Protein AF-A0A7X5N438-F1 (afdb_monomer)

Structure (mmCIF, N/CA/C/O backbone):
data_AF-A0A7X5N438-F1
#
_entry.id   AF-A0A7X5N438-F1
#
loop_
_atom_site.group_PDB
_atom_site.id
_atom_site.type_symbol
_atom_site.label_atom_id
_atom_site.label_alt_id
_atom_site.label_comp_id
_atom_site.label_asym_id
_atom_site.label_entity_id
_atom_site.label_seq_id
_atom_site.pdbx_PDB_ins_code
_atom_site.Cartn_x
_atom_site.Cartn_y
_atom_site.Cartn_z
_atom_site.occupancy
_atom_site.B_iso_or_equiv
_atom_site.auth_seq_id
_atom_site.auth_comp_id
_atom_site.auth_asym_id
_atom_site.auth_atom_id
_atom_site.pdbx_PDB_model_num
ATOM 1 N N . PHE A 1 1 ? -11.075 1.062 0.114 1.00 91.62 1 PHE A N 1
ATOM 2 C CA . PHE A 1 1 ? -12.186 1.671 0.880 1.00 91.62 1 PHE A CA 1
ATOM 3 C C . PHE A 1 1 ? -12.171 1.122 2.299 1.00 91.62 1 PHE A C 1
ATOM 5 O O . PHE A 1 1 ? -11.597 0.059 2.499 1.00 91.62 1 PHE A O 1
ATOM 12 N N . ARG A 1 2 ? -12.780 1.814 3.268 1.00 91.06 2 ARG A N 1
ATOM 13 C CA . ARG A 1 2 ? -12.923 1.354 4.661 1.00 91.06 2 ARG A CA 1
ATOM 14 C C . ARG A 1 2 ? -14.350 1.541 5.152 1.00 91.06 2 ARG A C 1
ATOM 16 O O . ARG A 1 2 ? -14.965 2.555 4.840 1.00 91.06 2 ARG A O 1
ATOM 23 N N . SER A 1 3 ? -14.817 0.594 5.953 1.00 92.50 3 SER A N 1
ATOM 24 C CA . SER A 1 3 ? -16.061 0.677 6.711 1.00 92.50 3 SER A CA 1
ATOM 25 C C . SER A 1 3 ? -15.775 0.428 8.195 1.00 92.50 3 SER A C 1
ATOM 27 O O . SER A 1 3 ? -14.845 -0.303 8.537 1.00 92.50 3 SER A O 1
ATOM 29 N N . VAL A 1 4 ? -16.567 1.053 9.068 1.00 92.31 4 VAL A N 1
ATOM 30 C CA . VAL A 1 4 ? -16.558 0.845 10.531 1.00 92.31 4 VAL A CA 1
ATOM 31 C C . VAL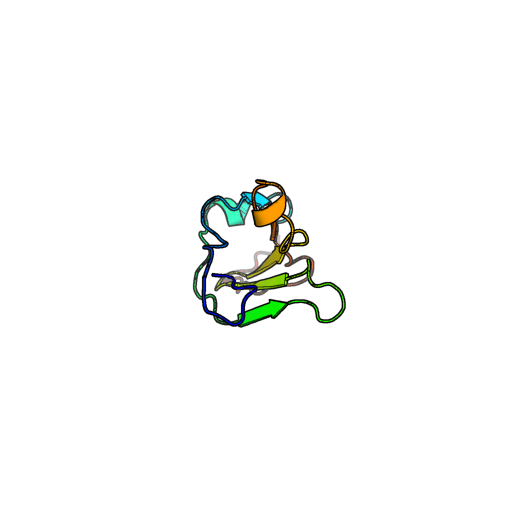 A 1 4 ? -17.922 0.404 11.068 1.00 92.31 4 VAL A C 1
ATOM 33 O O . VAL A 1 4 ? -18.102 0.276 12.274 1.00 92.31 4 VAL A O 1
ATOM 36 N N . ASP A 1 5 ? -18.887 0.179 10.178 1.00 95.31 5 ASP A N 1
ATOM 37 C CA . ASP A 1 5 ? -20.287 -0.116 10.493 1.00 95.31 5 ASP A CA 1
ATOM 38 C C . ASP A 1 5 ? -20.759 -1.435 9.859 1.00 95.31 5 ASP A C 1
ATOM 40 O O . ASP A 1 5 ? -21.949 -1.630 9.605 1.00 95.31 5 ASP A O 1
ATOM 44 N N . GLY A 1 6 ? -19.817 -2.345 9.593 1.00 96.38 6 GLY A N 1
ATOM 45 C CA . GLY A 1 6 ? -20.105 -3.641 8.977 1.00 96.38 6 GLY A CA 1
ATOM 46 C C . GLY A 1 6 ? -20.461 -3.551 7.491 1.00 96.38 6 GLY A C 1
ATOM 47 O O . GLY A 1 6 ? -21.176 -4.408 6.986 1.00 96.38 6 GLY A O 1
ATOM 48 N N . GLY A 1 7 ? -19.983 -2.520 6.791 1.00 97.56 7 GLY A N 1
ATOM 49 C CA . GLY A 1 7 ? -20.137 -2.360 5.345 1.00 97.56 7 GLY A CA 1
ATOM 50 C C . GLY A 1 7 ? -21.376 -1.584 4.904 1.00 97.56 7 GLY A C 1
ATOM 51 O O . GLY A 1 7 ? -21.671 -1.573 3.709 1.00 97.56 7 GLY A O 1
ATOM 52 N N . ARG A 1 8 ? -22.095 -0.927 5.824 1.00 97.94 8 ARG A N 1
ATOM 53 C CA . ARG A 1 8 ? -23.263 -0.091 5.489 1.00 97.94 8 ARG A CA 1
ATOM 54 C C . ARG A 1 8 ? -22.847 1.210 4.811 1.00 97.94 8 ARG A C 1
ATOM 56 O O . ARG A 1 8 ? -23.535 1.675 3.908 1.00 97.94 8 ARG A O 1
ATOM 63 N N . SER A 1 9 ? -21.714 1.773 5.221 1.00 94.75 9 SER A N 1
ATOM 64 C CA . SER A 1 9 ? -21.092 2.927 4.582 1.00 94.75 9 SER A CA 1
ATOM 65 C C . SER A 1 9 ? -19.597 2.701 4.371 1.00 94.75 9 SER A C 1
ATOM 67 O O . SER A 1 9 ? -18.948 1.932 5.089 1.00 94.75 9 SER A O 1
ATOM 69 N N . TRP A 1 10 ? -19.054 3.360 3.345 1.00 93.31 10 TRP A N 1
ATOM 70 C CA . TRP A 1 10 ? -17.664 3.209 2.929 1.00 93.31 10 TRP A CA 1
ATOM 71 C C . TRP A 1 10 ? -17.015 4.561 2.671 1.00 93.31 10 TRP A C 1
ATOM 73 O O . TRP A 1 10 ? -17.583 5.426 2.009 1.00 93.31 10 TRP A O 1
ATOM 83 N N . THR A 1 11 ? -15.779 4.709 3.136 1.00 89.25 11 THR A N 1
ATOM 84 C CA . THR A 1 11 ? -14.944 5.885 2.882 1.00 89.25 11 THR A CA 1
ATOM 85 C C . THR A 1 11 ? -13.769 5.503 1.974 1.00 89.25 11 THR A C 1
ATOM 87 O O . THR A 1 11 ? -13.122 4.470 2.209 1.00 89.25 11 THR A O 1
ATOM 90 N N . PRO A 1 12 ? -13.467 6.280 0.918 1.00 89.50 12 PRO A N 1
ATOM 91 C CA . PRO A 1 12 ? -12.256 6.072 0.132 1.00 89.50 12 PRO A CA 1
ATOM 92 C C . PRO A 1 12 ? -11.021 6.379 0.992 1.00 89.50 12 PRO A C 1
ATOM 94 O O . PRO A 1 12 ? -10.954 7.420 1.632 1.00 89.50 12 PRO A O 1
ATOM 97 N N . LEU A 1 13 ? -10.055 5.454 1.026 1.00 88.38 13 LEU A N 1
ATOM 98 C CA . LEU A 1 13 ? -8.843 5.586 1.852 1.00 88.38 13 LEU A CA 1
ATOM 99 C C . LEU A 1 13 ? -7.703 6.305 1.136 1.00 88.38 13 LEU A C 1
ATOM 101 O O . LEU A 1 13 ? -6.937 7.020 1.766 1.00 88.38 13 LEU A O 1
ATOM 105 N N . LEU A 1 14 ? -7.567 6.068 -0.169 1.00 88.81 14 LEU A N 1
ATOM 106 C CA . LEU A 1 14 ? -6.452 6.602 -0.953 1.00 88.81 14 LEU A CA 1
ATOM 107 C C . LEU A 1 14 ? -6.764 7.986 -1.535 1.00 88.81 14 LEU A C 1
ATOM 109 O O . LEU A 1 14 ? -5.857 8.700 -1.949 1.00 88.81 14 LEU A O 1
ATOM 113 N N . ALA A 1 15 ? -8.039 8.385 -1.544 1.00 87.19 15 ALA A N 1
ATOM 114 C CA . ALA A 1 15 ? -8.435 9.722 -1.962 1.00 87.19 15 ALA A CA 1
ATOM 115 C C . ALA A 1 15 ? -7.918 10.747 -0.941 1.00 87.19 15 ALA A C 1
ATOM 117 O O . ALA A 1 15 ? -8.368 10.764 0.202 1.00 87.19 15 ALA A O 1
ATOM 118 N N . GLY A 1 16 ? -6.957 11.577 -1.352 1.00 85.50 16 GLY A N 1
ATOM 119 C CA . GLY A 1 16 ? -6.319 12.565 -0.474 1.00 85.50 16 GLY A CA 1
ATOM 120 C C . GLY A 1 16 ? -5.303 11.981 0.513 1.00 85.50 16 GLY A C 1
ATOM 121 O O . GLY A 1 16 ? -4.896 12.682 1.439 1.00 85.50 16 GLY A O 1
ATOM 122 N N . ALA A 1 17 ? -4.896 10.719 0.339 1.00 93.00 17 ALA A N 1
ATOM 123 C 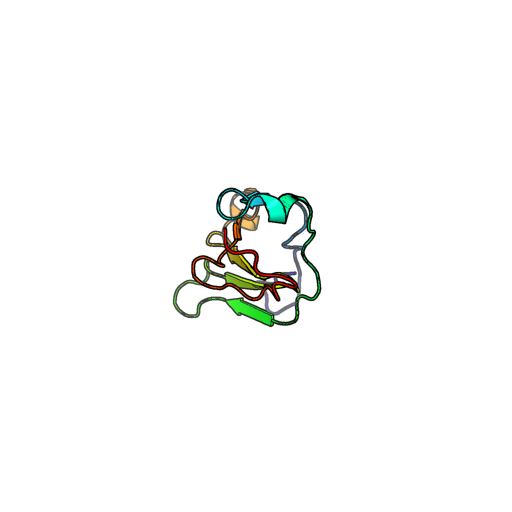CA . ALA A 1 17 ? -3.792 10.147 1.100 1.00 93.00 17 ALA A CA 1
ATOM 124 C C . ALA A 1 17 ? -2.454 10.781 0.693 1.00 93.00 17 ALA A C 1
ATOM 126 O O . ALA A 1 17 ? -2.284 11.242 -0.437 1.00 93.00 17 ALA A O 1
ATOM 127 N N . GLN A 1 18 ? -1.504 10.783 1.621 1.00 95.56 18 GLN A N 1
ATOM 128 C CA . GLN A 1 18 ? -0.137 11.237 1.404 1.00 95.56 18 GLN A CA 1
ATOM 129 C C . GLN A 1 18 ? 0.811 10.042 1.477 1.00 95.56 18 GLN A C 1
ATOM 131 O O . GLN A 1 18 ? 0.649 9.161 2.322 1.00 95.56 18 GLN A O 1
ATOM 136 N N . PHE A 1 19 ? 1.779 10.021 0.566 1.00 97.00 19 PHE A N 1
ATOM 137 C CA . PHE A 1 19 ? 2.776 8.968 0.438 1.00 97.00 19 PHE A CA 1
ATOM 138 C C . PHE A 1 19 ? 4.156 9.556 0.736 1.00 97.00 19 PHE A C 1
ATOM 140 O O . PHE A 1 19 ? 4.590 10.513 0.094 1.00 97.00 19 PHE A O 1
ATOM 147 N N . ASP A 1 20 ? 4.826 9.003 1.742 1.00 97.75 20 ASP A N 1
ATOM 148 C CA . ASP A 1 20 ? 6.201 9.325 2.094 1.00 97.75 20 ASP A CA 1
ATOM 149 C C . ASP A 1 20 ? 7.158 8.473 1.255 1.00 97.75 20 ASP A C 1
ATOM 151 O O . ASP A 1 20 ? 7.258 7.254 1.414 1.00 97.75 20 ASP A O 1
ATOM 155 N N . HIS A 1 21 ? 7.870 9.149 0.357 1.00 97.94 21 HIS A N 1
ATOM 156 C CA . HIS A 1 21 ? 8.832 8.554 -0.566 1.00 97.94 21 HIS A CA 1
ATOM 157 C C . HIS A 1 21 ? 10.281 8.620 -0.056 1.00 97.94 21 HIS A C 1
ATOM 159 O O . HIS A 1 21 ? 11.197 8.230 -0.776 1.00 97.94 21 HIS A O 1
ATOM 165 N N . SER A 1 22 ? 10.532 9.116 1.160 1.00 97.75 22 SER A N 1
ATOM 166 C CA . SER A 1 22 ? 11.891 9.371 1.665 1.00 97.75 22 SER A CA 1
ATOM 167 C C . SER A 1 22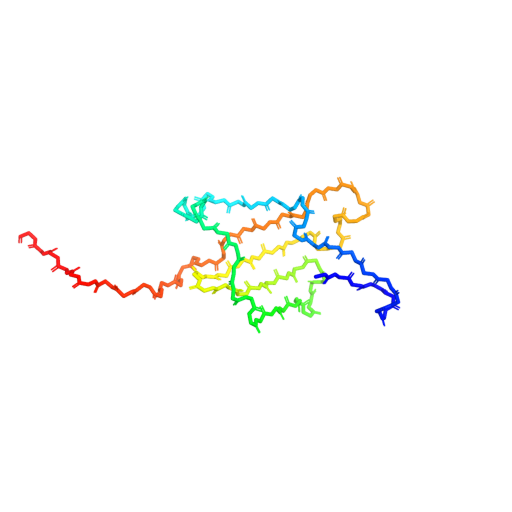 ? 12.774 8.119 1.738 1.00 97.75 22 SER A C 1
ATOM 169 O O . SER A 1 22 ? 13.968 8.198 1.453 1.00 97.75 22 SER A O 1
ATOM 171 N N . ALA A 1 23 ? 12.194 6.957 2.058 1.00 96.19 23 ALA A N 1
ATOM 172 C CA . ALA A 1 23 ? 12.914 5.683 2.128 1.00 96.19 23 ALA A CA 1
ATOM 173 C C . ALA A 1 23 ? 13.286 5.111 0.747 1.00 96.19 23 ALA A C 1
ATOM 175 O O . ALA A 1 23 ? 14.254 4.363 0.638 1.00 96.19 23 ALA A O 1
ATOM 176 N N . ALA A 1 24 ? 12.533 5.465 -0.299 1.00 97.56 24 ALA A N 1
ATOM 177 C CA . ALA A 1 24 ? 12.738 4.996 -1.666 1.00 97.56 24 ALA A CA 1
ATOM 178 C C . ALA A 1 24 ? 12.240 6.053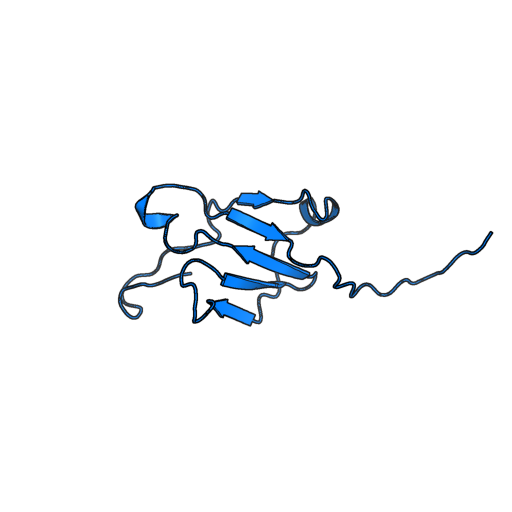 -2.674 1.00 97.56 24 ALA A C 1
ATOM 180 O O . ALA A 1 24 ? 11.133 5.922 -3.205 1.00 97.56 24 ALA A O 1
ATOM 181 N N . PRO A 1 25 ? 13.031 7.107 -2.969 1.00 98.19 25 PRO A N 1
ATOM 182 C CA . PRO A 1 25 ? 12.564 8.259 -3.753 1.00 98.19 25 PRO A CA 1
ATOM 183 C C . PRO A 1 25 ? 12.028 7.927 -5.151 1.00 98.19 25 PRO A C 1
ATOM 185 O O . PRO A 1 25 ? 11.168 8.640 -5.667 1.00 98.19 25 PRO A O 1
ATOM 188 N N . TRP A 1 26 ? 12.491 6.831 -5.764 1.00 97.31 26 TRP A N 1
ATOM 189 C CA . TRP A 1 26 ? 12.020 6.379 -7.078 1.00 97.31 26 TRP A CA 1
ATOM 190 C C . TRP A 1 26 ? 10.518 6.052 -7.092 1.00 97.31 26 TRP A C 1
ATOM 192 O O . TRP A 1 26 ? 9.862 6.206 -8.122 1.00 97.31 26 TRP A O 1
ATOM 202 N N . THR A 1 27 ? 9.946 5.677 -5.943 1.00 98.12 27 THR A N 1
ATOM 203 C CA . THR A 1 27 ? 8.523 5.334 -5.817 1.00 98.12 27 THR A CA 1
ATOM 204 C C . THR A 1 27 ? 7.592 6.517 -6.103 1.00 98.12 27 THR A C 1
ATOM 206 O O . THR A 1 27 ? 6.423 6.292 -6.396 1.00 98.12 27 THR A O 1
ATOM 209 N N . ALA A 1 28 ? 8.088 7.762 -6.097 1.00 97.81 28 ALA A N 1
ATOM 210 C CA . ALA A 1 28 ? 7.317 8.951 -6.485 1.00 97.81 28 ALA A CA 1
ATOM 211 C C . ALA A 1 28 ? 6.896 8.952 -7.968 1.00 97.81 28 ALA A C 1
ATOM 213 O O . ALA A 1 28 ? 6.001 9.696 -8.361 1.00 97.81 28 ALA A O 1
ATOM 214 N N . GLN A 1 29 ? 7.537 8.124 -8.799 1.00 97.19 29 GLN A N 1
ATOM 215 C CA . GLN A 1 29 ? 7.187 7.944 -10.212 1.00 97.19 29 GLN A CA 1
ATOM 216 C C . GLN A 1 29 ? 6.133 6.844 -10.420 1.00 97.19 29 GLN A C 1
ATOM 218 O O . GLN A 1 29 ? 5.617 6.685 -11.525 1.00 97.19 29 GLN A O 1
ATOM 223 N N . ALA A 1 30 ? 5.807 6.084 -9.371 1.00 95.38 30 ALA A N 1
ATOM 224 C CA . ALA A 1 30 ? 4.832 5.006 -9.402 1.00 95.38 30 ALA A CA 1
ATOM 225 C C . ALA A 1 30 ? 3.535 5.430 -8.702 1.00 95.38 30 ALA A C 1
ATOM 227 O O . ALA A 1 30 ? 3.532 6.143 -7.703 1.00 95.38 30 ALA A O 1
ATOM 228 N N . THR A 1 31 ? 2.405 4.952 -9.215 1.00 94.81 31 THR A N 1
ATOM 229 C CA . THR A 1 31 ? 1.114 5.032 -8.519 1.00 94.81 31 THR A CA 1
ATOM 230 C C . THR A 1 31 ? 0.757 3.637 -8.006 1.00 94.81 31 THR A C 1
ATOM 232 O O . THR A 1 31 ? 0.940 2.680 -8.765 1.00 94.81 31 THR A O 1
ATOM 235 N N . PRO A 1 32 ? 0.238 3.481 -6.773 1.00 96.38 32 PRO A N 1
ATOM 236 C CA . PRO A 1 32 ? -0.211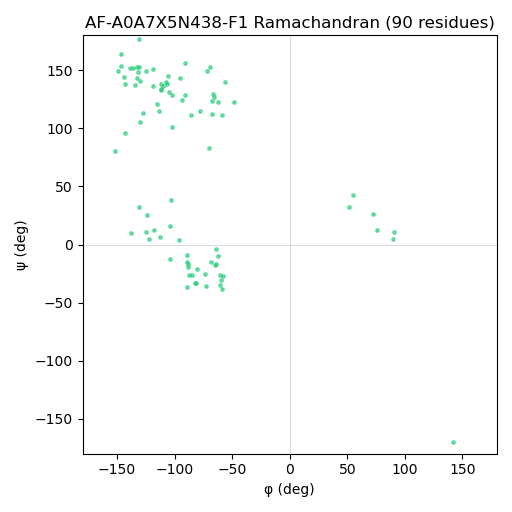 2.189 -6.260 1.00 96.38 32 PRO A CA 1
ATOM 237 C C . PRO A 1 32 ? -1.114 1.436 -7.248 1.00 96.38 32 PRO A C 1
ATOM 239 O O . PRO A 1 32 ? -2.155 1.937 -7.671 1.00 96.38 32 PRO A O 1
ATOM 242 N N . HIS A 1 33 ? -0.709 0.221 -7.614 1.00 96.88 33 HIS A N 1
ATOM 243 C CA . HIS A 1 33 ? -1.413 -0.665 -8.543 1.00 96.88 33 HIS A CA 1
ATOM 244 C C . HIS A 1 33 ? -1.205 -2.130 -8.137 1.00 96.88 33 HIS A C 1
ATOM 246 O O . HIS A 1 33 ? -0.323 -2.431 -7.337 1.00 96.88 33 HIS A O 1
ATOM 252 N N . TRP A 1 34 ? -2.033 -3.033 -8.675 1.00 97.94 34 TRP A N 1
ATOM 253 C CA . TRP A 1 34 ? -2.016 -4.474 -8.359 1.00 97.94 34 TRP A CA 1
ATOM 254 C C . TRP A 1 34 ? -2.140 -4.783 -6.858 1.00 97.94 34 TRP A C 1
ATOM 256 O O . TRP A 1 34 ? -1.468 -5.658 -6.322 1.00 97.94 34 TRP A O 1
ATOM 266 N N . MET A 1 35 ? -3.036 -4.065 -6.175 1.00 97.06 35 MET A N 1
ATOM 267 C CA . MET A 1 35 ? -3.320 -4.267 -4.752 1.00 97.06 35 MET A CA 1
ATOM 268 C C . MET A 1 35 ? -4.063 -5.590 -4.517 1.00 97.06 35 MET A C 1
ATOM 270 O O . MET A 1 35 ? -5.290 -5.617 -4.439 1.00 97.06 35 MET A O 1
ATOM 274 N N . GLY A 1 36 ? -3.313 -6.692 -4.447 1.00 97.25 36 GLY A N 1
ATOM 275 C CA . GLY A 1 36 ? -3.845 -8.048 -4.268 1.00 97.25 36 GLY A CA 1
ATOM 276 C C . GLY A 1 36 ? -4.026 -8.478 -2.810 1.00 97.25 36 GLY A C 1
ATOM 277 O O . GLY A 1 36 ? -4.756 -9.426 -2.539 1.00 97.25 36 GLY A O 1
ATOM 278 N N . ALA A 1 37 ? -3.389 -7.781 -1.868 1.00 98.19 37 ALA A N 1
ATOM 279 C CA . ALA A 1 37 ? -3.457 -8.078 -0.443 1.00 98.19 37 ALA A CA 1
ATOM 280 C C . ALA A 1 37 ? -3.450 -6.796 0.397 1.00 98.19 37 ALA A C 1
ATOM 282 O O . ALA A 1 37 ? -2.772 -5.818 0.071 1.00 98.19 37 ALA A O 1
ATOM 283 N N . LEU A 1 38 ? -4.199 -6.835 1.498 1.00 97.38 38 LEU A N 1
ATOM 284 C CA . LEU A 1 38 ? -4.225 -5.823 2.545 1.00 97.38 38 LEU A CA 1
ATOM 285 C C . LEU A 1 38 ? -4.389 -6.527 3.892 1.00 97.38 38 LEU A C 1
ATOM 287 O O . LEU A 1 38 ? -5.195 -7.449 4.015 1.00 97.38 38 LEU A O 1
ATOM 291 N N . ALA A 1 39 ? -3.656 -6.066 4.898 1.00 98.00 39 ALA A N 1
ATOM 292 C CA . ALA A 1 39 ? -3.757 -6.547 6.266 1.00 98.00 39 ALA A CA 1
ATOM 293 C C . ALA A 1 39 ? -3.903 -5.366 7.228 1.00 98.00 39 ALA A C 1
ATOM 295 O O . ALA A 1 39 ? -3.260 -4.331 7.058 1.00 98.00 39 ALA A O 1
ATOM 296 N N . ILE A 1 40 ? -4.746 -5.538 8.243 1.00 97.31 40 ILE A N 1
ATOM 297 C CA . ILE A 1 40 ? -4.803 -4.667 9.420 1.00 97.31 40 ILE A CA 1
ATOM 298 C C . ILE A 1 40 ? -4.142 -5.450 10.547 1.00 97.31 40 ILE A C 1
ATOM 300 O O . ILE A 1 40 ? -4.451 -6.628 10.735 1.00 97.31 40 ILE A O 1
ATOM 304 N N . ASP A 1 41 ? -3.227 -4.814 11.265 1.00 98.06 41 ASP A N 1
ATOM 305 C CA . ASP A 1 41 ? -2.547 -5.431 12.395 1.00 98.06 41 ASP A CA 1
ATOM 306 C C . ASP A 1 41 ? -3.579 -5.794 13.485 1.00 98.06 41 ASP A C 1
ATOM 308 O O . ASP A 1 41 ? -4.317 -4.918 13.953 1.00 98.06 41 ASP A O 1
ATOM 312 N N . PRO A 1 42 ? -3.676 -7.072 13.899 1.00 97.50 42 PRO A N 1
ATOM 313 C CA . PRO A 1 42 ? -4.659 -7.499 14.892 1.00 97.50 42 PRO A CA 1
ATOM 314 C C . PRO A 1 42 ? -4.379 -6.945 16.297 1.00 97.50 42 PRO A C 1
ATOM 316 O O . PRO A 1 42 ? -5.265 -6.995 17.150 1.00 97.50 42 PRO A O 1
ATOM 319 N N . PHE A 1 43 ? -3.177 -6.417 16.546 1.00 97.94 43 PHE A N 1
ATOM 320 C CA . PHE A 1 43 ? -2.776 -5.828 17.823 1.00 97.94 43 PHE A CA 1
ATOM 321 C C . PHE A 1 43 ? -2.757 -4.293 17.793 1.00 97.94 43 PHE A C 1
ATOM 323 O O . PHE A 1 43 ? -2.714 -3.663 18.849 1.00 97.94 43 PHE A O 1
ATOM 330 N N . ASP A 1 44 ? -2.841 -3.686 16.607 1.00 96.69 44 ASP A N 1
ATOM 331 C CA . ASP A 1 44 ? -2.894 -2.237 16.415 1.00 96.69 44 ASP A CA 1
ATOM 332 C C . ASP A 1 44 ? -3.831 -1.878 15.252 1.00 96.69 44 ASP A C 1
ATOM 334 O O . ASP A 1 44 ? -3.441 -1.823 14.090 1.00 96.69 44 ASP A O 1
ATOM 338 N N . SER A 1 45 ? -5.087 -1.546 15.564 1.00 93.62 45 SER A N 1
ATOM 339 C CA . SER A 1 45 ? -6.094 -1.189 14.548 1.00 93.62 45 SER A CA 1
ATOM 340 C C . SER A 1 45 ? -5.768 0.067 13.719 1.00 93.62 45 SER A C 1
ATOM 342 O O . SER A 1 45 ? -6.480 0.370 12.754 1.00 93.62 45 SER A O 1
ATOM 344 N N . ASN A 1 46 ? -4.739 0.825 14.108 1.00 94.12 46 ASN A N 1
ATOM 345 C CA . ASN A 1 46 ? -4.221 1.968 13.369 1.00 94.12 46 ASN A CA 1
ATOM 346 C C . ASN A 1 46 ? -3.150 1.566 12.345 1.00 94.12 46 ASN A C 1
ATOM 348 O O . ASN A 1 46 ? -2.912 2.331 11.407 1.00 94.12 46 ASN A O 1
ATOM 352 N N . HIS A 1 47 ? -2.548 0.385 12.504 1.00 96.81 47 HIS A N 1
ATOM 353 C CA . HIS A 1 47 ? -1.508 -0.152 11.643 1.00 96.81 47 HIS A CA 1
ATOM 354 C C . HIS A 1 47 ? -2.099 -1.040 10.541 1.00 96.81 47 HIS A C 1
ATOM 356 O O . HIS A 1 47 ? -2.830 -1.996 10.801 1.00 96.81 47 HIS A O 1
ATOM 362 N N . ALA A 1 48 ? -1.793 -0.719 9.288 1.00 96.69 48 ALA A N 1
ATOM 363 C CA . ALA A 1 48 ? -2.206 -1.520 8.142 1.00 96.69 48 ALA A CA 1
ATOM 364 C C . ALA A 1 48 ? -1.167 -1.481 7.032 1.00 96.69 48 ALA A C 1
ATOM 366 O O . ALA A 1 48 ? -0.439 -0.500 6.897 1.00 96.69 48 ALA A O 1
ATOM 367 N N . LEU A 1 49 ? -1.141 -2.538 6.225 1.00 97.94 49 LEU A N 1
ATOM 368 C CA . LEU A 1 49 ? -0.250 -2.688 5.085 1.00 97.94 49 LEU A CA 1
ATOM 369 C C . LEU A 1 49 ? -1.043 -3.137 3.863 1.00 97.94 49 LEU A C 1
ATOM 371 O O . LEU A 1 49 ? -2.010 -3.890 3.991 1.00 97.94 49 LEU A O 1
ATOM 375 N N . PHE A 1 50 ? -0.614 -2.721 2.678 1.00 98.00 50 PHE A N 1
ATOM 376 C CA . PHE A 1 50 ? -1.074 -3.299 1.421 1.00 98.00 50 PHE A CA 1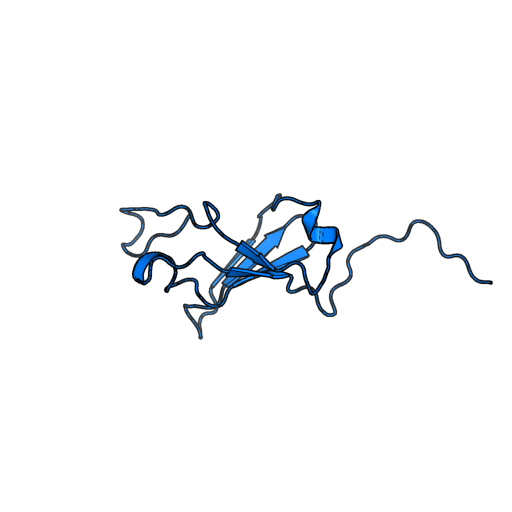
ATOM 377 C C . PHE A 1 50 ? 0.088 -3.470 0.449 1.00 98.00 50 PHE A C 1
ATOM 379 O O . PHE A 1 50 ? 1.068 -2.726 0.489 1.00 98.00 50 PHE A O 1
ATOM 386 N N . VAL A 1 51 ? -0.040 -4.459 -0.430 1.00 98.56 51 VAL A N 1
ATOM 387 C CA . VAL A 1 51 ? 0.958 -4.743 -1.468 1.00 98.56 51 VAL A CA 1
ATOM 388 C C . VAL A 1 51 ? 0.641 -3.990 -2.753 1.00 98.56 51 VAL A C 1
ATOM 390 O O . VAL A 1 51 ? -0.512 -3.665 -3.038 1.00 98.56 51 VAL A O 1
ATOM 393 N N . THR A 1 52 ? 1.665 -3.763 -3.558 1.00 98.56 52 THR A N 1
ATOM 394 C CA . THR A 1 52 ? 1.569 -3.293 -4.940 1.00 98.56 52 THR A CA 1
ATOM 395 C C . THR A 1 52 ? 2.434 -4.171 -5.834 1.00 98.56 52 THR A C 1
ATOM 397 O O . THR A 1 52 ? 3.163 -5.026 -5.339 1.00 98.56 52 THR A O 1
ATOM 400 N N . GLY A 1 53 ? 2.412 -3.933 -7.145 1.00 98.12 53 GLY A N 1
ATOM 401 C CA . GLY A 1 53 ? 3.346 -4.583 -8.072 1.00 98.12 53 GLY A CA 1
ATOM 402 C C . GLY A 1 53 ? 4.821 -4.222 -7.865 1.00 98.12 53 GLY A C 1
ATOM 403 O O . GLY A 1 53 ? 5.665 -4.735 -8.588 1.00 98.12 53 GLY A O 1
ATOM 404 N N . TYR A 1 54 ? 5.128 -3.312 -6.939 1.00 98.00 54 TYR A N 1
ATOM 405 C CA . TYR A 1 54 ? 6.457 -2.733 -6.793 1.00 98.00 54 TYR A CA 1
ATOM 406 C C . TYR A 1 54 ? 6.918 -2.600 -5.337 1.00 98.00 54 TYR A C 1
ATOM 408 O O . TYR A 1 54 ? 7.914 -1.925 -5.094 1.00 98.00 54 TYR A O 1
ATOM 416 N N . GLY A 1 55 ? 6.184 -3.191 -4.388 1.00 98.31 55 GLY A N 1
ATOM 417 C CA . GLY A 1 55 ? 6.513 -3.122 -2.965 1.00 98.31 55 GLY A CA 1
ATOM 418 C C . GLY A 1 55 ? 5.313 -2.981 -2.035 1.00 98.31 55 GLY A C 1
ATOM 419 O O . GLY A 1 55 ? 4.153 -3.092 -2.456 1.00 98.31 55 GLY A O 1
ATOM 420 N N . ILE A 1 56 ? 5.590 -2.709 -0.761 1.00 98.56 56 ILE A N 1
ATOM 421 C CA . ILE A 1 56 ? 4.608 -2.630 0.324 1.00 98.56 56 ILE A CA 1
ATOM 422 C C . ILE A 1 56 ? 4.477 -1.188 0.822 1.00 98.56 56 ILE A C 1
ATOM 424 O O . ILE A 1 56 ? 5.452 -0.504 1.127 1.00 98.56 56 ILE A O 1
ATOM 428 N N . TRP A 1 57 ? 3.235 -0.740 0.992 1.00 98.50 57 TRP A N 1
ATOM 429 C CA . TRP A 1 57 ? 2.919 0.498 1.701 1.00 98.50 57 TRP A CA 1
ATOM 430 C C . TRP A 1 57 ? 2.294 0.183 3.048 1.00 98.50 57 TRP A C 1
ATOM 432 O O . TRP A 1 57 ? 1.443 -0.702 3.152 1.00 98.50 57 TRP A O 1
ATOM 442 N N . ALA A 1 58 ? 2.671 0.942 4.072 1.00 97.94 58 ALA A N 1
ATOM 443 C CA . ALA A 1 58 ? 2.132 0.792 5.415 1.00 97.94 58 ALA A CA 1
ATOM 444 C C . ALA A 1 58 ? 1.677 2.134 6.002 1.00 97.94 58 ALA A C 1
ATOM 446 O O . ALA A 1 58 ? 2.160 3.191 5.606 1.00 97.94 58 ALA A O 1
ATOM 447 N N . SER A 1 59 ? 0.708 2.095 6.914 1.00 96.69 59 SER A N 1
ATOM 448 C CA . SER A 1 59 ? 0.128 3.258 7.597 1.00 96.69 59 SER A CA 1
ATOM 449 C C . SER A 1 59 ? -0.030 2.976 9.088 1.00 96.69 59 SER A C 1
ATOM 451 O O . SER A 1 59 ? -0.194 1.823 9.466 1.00 96.69 59 SER A O 1
ATOM 453 N N . ARG A 1 60 ? 0.016 4.018 9.932 1.00 95.81 60 ARG A N 1
ATOM 454 C CA . ARG A 1 60 ? -0.192 3.960 11.398 1.00 95.81 60 ARG A CA 1
ATOM 455 C C . ARG A 1 60 ? -1.289 4.902 11.895 1.00 95.81 60 ARG A C 1
ATOM 457 O O . ARG A 1 60 ? -1.410 5.131 13.093 1.00 95.81 60 ARG A O 1
ATOM 464 N N . ASN A 1 61 ? -2.075 5.481 10.990 1.00 93.25 61 ASN A N 1
ATOM 465 C CA . ASN A 1 61 ? -3.146 6.415 11.337 1.00 93.25 61 ASN A CA 1
ATOM 466 C C . ASN A 1 61 ? -4.476 6.061 10.650 1.00 93.25 61 ASN A C 1
ATOM 468 O O . ASN A 1 61 ? -5.285 6.941 10.336 1.00 93.25 61 ASN A O 1
ATOM 472 N N . LEU A 1 62 ? -4.721 4.760 10.426 1.00 89.69 62 LEU A N 1
ATOM 473 C CA . LEU A 1 62 ? -5.894 4.259 9.701 1.00 89.69 62 LEU A CA 1
ATOM 474 C C . LEU A 1 62 ? -7.234 4.650 10.350 1.00 89.69 62 LEU A C 1
ATOM 476 O O . LEU A 1 62 ? -8.237 4.814 9.651 1.00 89.69 62 LEU A O 1
ATOM 480 N N . GLN A 1 63 ? -7.282 4.808 11.672 1.00 85.69 63 GLN A N 1
ATOM 481 C CA . GLN A 1 63 ? -8.481 5.223 12.403 1.00 85.69 63 GLN A CA 1
ATOM 482 C C . GLN A 1 63 ? -8.641 6.750 12.441 1.00 85.69 63 GLN A C 1
ATOM 484 O O . GLN A 1 63 ? -9.771 7.239 12.536 1.00 85.69 63 GLN A O 1
ATOM 489 N N . ASP A 1 64 ? -7.540 7.494 12.331 1.00 81.06 64 ASP A N 1
ATOM 490 C CA . ASP A 1 64 ? -7.490 8.927 12.630 1.00 81.06 64 ASP A CA 1
ATOM 491 C C . ASP A 1 64 ? -7.865 9.814 11.439 1.00 81.06 64 ASP A C 1
ATOM 493 O O . ASP A 1 64 ? -8.394 10.909 11.650 1.00 81.06 64 ASP A O 1
ATOM 497 N N . PHE A 1 65 ? -7.678 9.346 10.198 1.00 74.31 65 PHE A N 1
ATOM 498 C CA . PHE A 1 65 ? -7.910 10.176 9.005 1.00 74.31 65 PHE A CA 1
ATOM 499 C C . PHE A 1 65 ? -9.355 10.711 8.915 1.00 74.31 65 PHE A C 1
ATOM 501 O O . PHE A 1 65 ? -9.579 11.875 8.586 1.00 74.31 65 PHE A O 1
ATOM 508 N N . ALA A 1 66 ? -10.345 9.891 9.290 1.00 66.44 66 ALA A N 1
ATOM 509 C CA . ALA A 1 66 ? -11.761 10.265 9.253 1.00 66.44 66 ALA A CA 1
ATOM 510 C C . ALA A 1 66 ? -12.203 11.084 10.477 1.00 66.44 66 ALA A C 1
ATOM 512 O O . ALA A 1 66 ? -13.077 11.939 10.368 1.00 66.44 66 ALA A O 1
ATOM 513 N N . ARG A 1 67 ? -11.609 10.827 11.650 1.00 67.69 67 ARG A N 1
ATOM 514 C CA . ARG A 1 67 ? -11.996 11.484 12.911 1.00 67.69 67 ARG A CA 1
ATOM 515 C C . ARG A 1 67 ? -11.375 12.866 13.071 1.00 67.69 67 ARG A C 1
ATOM 517 O O . ARG A 1 67 ? -11.987 13.735 13.679 1.00 67.69 67 ARG A O 1
ATOM 524 N N . GLN A 1 68 ? -10.162 13.050 12.559 1.00 68.94 68 GLN A N 1
ATOM 525 C CA . GLN A 1 68 ? -9.352 14.244 12.803 1.00 68.94 68 GLN A CA 1
ATOM 526 C C . GLN A 1 68 ? -9.140 15.097 11.545 1.00 68.94 68 GLN A C 1
ATOM 528 O O . GLN A 1 68 ? -8.356 16.041 11.595 1.00 68.94 68 GLN A O 1
ATOM 533 N N . GLN A 1 69 ? -9.794 14.761 10.423 1.00 71.56 69 GLN A N 1
ATOM 534 C CA . GLN A 1 69 ? -9.603 15.419 9.118 1.00 71.56 69 GLN A CA 1
ATOM 535 C C . GLN A 1 69 ? -8.126 15.496 8.691 1.00 71.56 69 GLN A C 1
ATOM 537 O O . GLN A 1 69 ? -7.691 16.447 8.044 1.00 71.56 69 GLN A O 1
ATOM 542 N N . ARG A 1 70 ? -7.333 14.492 9.075 1.00 83.44 70 ARG A N 1
ATOM 543 C CA . ARG A 1 70 ? -5.924 14.392 8.690 1.00 83.44 70 ARG A CA 1
ATOM 544 C C . ARG A 1 70 ? -5.794 13.496 7.462 1.00 83.44 70 ARG A C 1
ATOM 546 O O . ARG A 1 70 ? -6.505 12.497 7.386 1.00 83.44 70 ARG A O 1
ATOM 553 N N . PRO A 1 71 ? -4.878 13.790 6.529 1.00 88.88 71 PRO A N 1
ATOM 554 C CA . PRO A 1 71 ? -4.556 12.860 5.457 1.00 88.88 71 PRO A CA 1
ATOM 555 C C . PRO A 1 71 ? -4.111 11.508 6.022 1.00 88.88 71 PRO A C 1
ATOM 557 O O . PRO A 1 71 ? -3.373 11.444 7.013 1.00 88.88 71 PRO A O 1
ATOM 560 N N . LEU A 1 72 ? -4.553 10.423 5.388 1.00 91.94 72 LEU A N 1
AT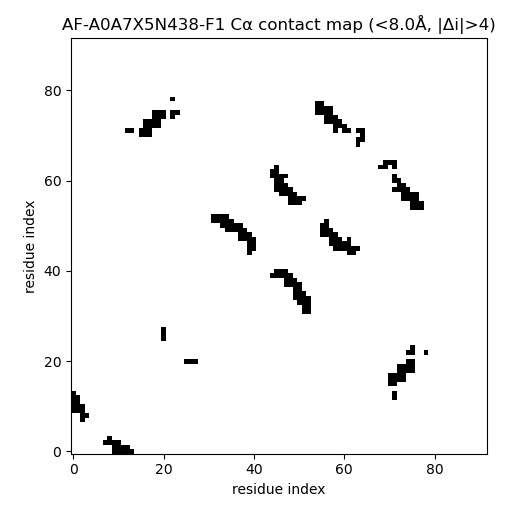OM 561 C CA . LEU A 1 72 ? -4.003 9.098 5.656 1.00 91.94 72 LEU A CA 1
ATOM 562 C C . LEU A 1 72 ? -2.545 9.086 5.189 1.00 91.94 72 LEU A C 1
ATOM 564 O O . LEU A 1 72 ? -2.273 9.468 4.052 1.00 91.94 72 LEU A O 1
ATOM 568 N N . GLN A 1 73 ? -1.630 8.696 6.073 1.00 95.44 73 GLN A N 1
ATOM 569 C CA . GLN A 1 73 ? -0.195 8.711 5.800 1.00 95.44 73 GLN A CA 1
ATOM 570 C C . GLN A 1 73 ? 0.273 7.299 5.484 1.00 95.44 73 GLN A C 1
ATOM 572 O O . GLN A 1 73 ? 0.007 6.377 6.261 1.00 95.44 73 GLN A O 1
ATOM 577 N N . TRP A 1 74 ? 0.981 7.151 4.372 1.00 97.25 74 TRP A N 1
ATOM 578 C CA . TRP A 1 74 ? 1.603 5.903 3.953 1.00 97.25 74 TRP A CA 1
A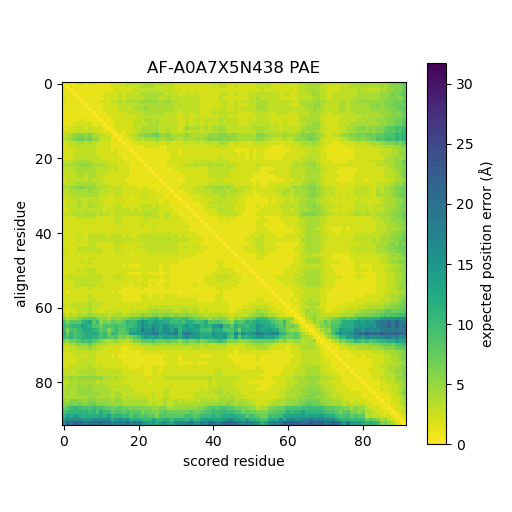TOM 579 C C . TRP A 1 74 ? 3.109 6.080 3.852 1.00 97.25 74 TRP A C 1
ATOM 581 O O . TRP A 1 74 ? 3.562 7.065 3.280 1.00 97.25 74 TRP A O 1
ATOM 591 N N . TRP A 1 75 ? 3.882 5.121 4.348 1.00 98.25 75 TRP A N 1
ATOM 592 C CA . TRP A 1 75 ? 5.318 5.047 4.090 1.00 98.25 75 TRP A CA 1
ATOM 593 C C . TRP A 1 75 ? 5.652 3.748 3.359 1.00 98.25 75 TRP A C 1
ATOM 595 O O . TRP A 1 75 ? 4.948 2.741 3.497 1.00 98.25 75 TRP A O 1
ATOM 605 N N . PHE A 1 76 ? 6.716 3.789 2.563 1.00 98.44 76 PHE A N 1
ATOM 606 C CA . PHE A 1 76 ? 7.186 2.634 1.808 1.00 98.44 76 PHE A CA 1
ATOM 607 C C . PHE A 1 76 ? 7.951 1.679 2.736 1.00 98.44 76 PHE A C 1
ATOM 609 O O . PHE A 1 76 ? 8.986 2.047 3.295 1.00 98.44 76 PHE A O 1
ATOM 616 N N . GLN A 1 77 ? 7.418 0.475 2.952 1.00 98.12 77 GLN A N 1
ATOM 617 C CA . GLN A 1 77 ? 7.823 -0.451 4.020 1.00 98.12 77 GLN A CA 1
ATOM 618 C C . GLN A 1 77 ? 8.709 -1.600 3.508 1.00 98.12 77 GLN A C 1
ATO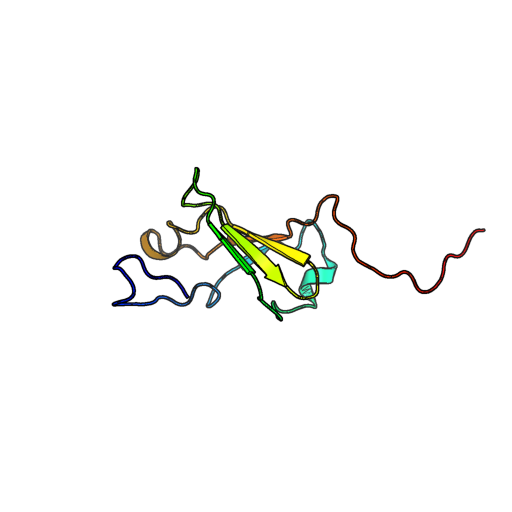M 620 O O . GLN A 1 77 ? 8.638 -2.721 4.001 1.00 98.12 77 GLN A O 1
ATOM 625 N N . ASP A 1 78 ? 9.607 -1.297 2.573 1.00 98.12 78 ASP A N 1
ATOM 626 C CA . ASP A 1 78 ? 10.454 -2.298 1.906 1.00 98.12 78 ASP A CA 1
ATOM 627 C C . ASP A 1 78 ? 11.900 -2.297 2.407 1.00 98.12 78 ASP A C 1
ATOM 629 O O . ASP A 1 78 ? 12.797 -2.859 1.788 1.00 98.12 78 ASP A O 1
ATOM 633 N N . ARG A 1 79 ? 12.184 -1.680 3.559 1.00 97.62 79 ARG A N 1
ATOM 634 C CA . ARG A 1 79 ? 13.532 -1.752 4.134 1.00 97.62 79 ARG A CA 1
ATOM 635 C C . ARG A 1 79 ? 13.913 -3.219 4.381 1.00 97.62 79 ARG A C 1
ATOM 637 O O . ARG A 1 79 ? 13.401 -3.842 5.307 1.00 97.62 79 ARG A O 1
ATOM 644 N N . GLY A 1 80 ? 14.874 -3.721 3.606 1.00 97.69 80 GLY A N 1
ATOM 645 C CA . GLY A 1 80 ? 15.327 -5.114 3.658 1.00 97.69 80 GLY A CA 1
ATOM 646 C C . GLY A 1 80 ? 14.564 -6.072 2.734 1.00 97.69 80 GLY A C 1
ATOM 647 O O . GLY A 1 80 ? 14.834 -7.269 2.780 1.00 97.69 80 GLY A O 1
ATOM 648 N N . LEU A 1 81 ? 13.648 -5.563 1.907 1.00 97.94 81 LEU A N 1
ATOM 649 C CA . LEU A 1 81 ? 12.947 -6.292 0.855 1.00 97.94 81 LEU A CA 1
ATOM 650 C C . LEU A 1 81 ? 13.384 -5.720 -0.496 1.00 97.94 81 LEU A C 1
ATOM 652 O O . LEU A 1 81 ? 13.113 -4.568 -0.806 1.00 97.94 81 LEU A O 1
ATOM 656 N N . GLU A 1 82 ? 14.065 -6.535 -1.295 1.00 97.44 82 GLU A N 1
ATOM 657 C CA . GLU A 1 82 ? 14.517 -6.176 -2.640 1.00 97.44 82 GLU A CA 1
ATOM 658 C C . GLU A 1 82 ? 14.036 -7.262 -3.604 1.00 97.44 82 GLU A C 1
ATOM 660 O O . GLU A 1 82 ? 14.467 -8.411 -3.513 1.00 97.44 82 GLU A O 1
ATOM 665 N N . GLU A 1 83 ? 13.120 -6.911 -4.506 1.00 97.69 83 GLU A N 1
ATOM 666 C CA . GLU A 1 83 ? 12.490 -7.857 -5.447 1.00 97.69 83 GLU A CA 1
ATOM 667 C C . GLU A 1 83 ? 12.800 -7.513 -6.914 1.00 97.69 83 GLU A C 1
ATOM 669 O O . GLU A 1 83 ? 12.186 -8.022 -7.851 1.00 97.69 83 GLU A O 1
ATOM 674 N N . THR A 1 84 ? 13.761 -6.619 -7.148 1.00 96.31 84 THR A N 1
ATOM 675 C CA . THR A 1 84 ? 14.169 -6.280 -8.513 1.00 96.31 84 THR A CA 1
ATOM 676 C C . THR A 1 84 ? 14.949 -7.428 -9.153 1.00 96.31 84 THR A C 1
ATOM 678 O O . THR A 1 84 ? 15.669 -8.175 -8.491 1.00 96.31 84 THR A O 1
ATOM 681 N N . VAL A 1 85 ? 14.831 -7.554 -10.475 1.00 97.25 85 VAL A N 1
ATOM 682 C CA . VAL A 1 85 ? 15.667 -8.453 -11.274 1.00 97.25 85 VAL A CA 1
ATOM 683 C C . VAL A 1 85 ? 16.733 -7.599 -11.964 1.00 97.25 85 VAL A C 1
ATOM 685 O O . VAL A 1 85 ? 16.414 -6.929 -12.950 1.00 97.25 85 VAL A O 1
ATOM 688 N N . PRO A 1 86 ? 17.984 -7.566 -11.466 1.00 95.00 86 PRO A N 1
ATOM 689 C CA . PRO A 1 86 ? 19.051 -6.850 -12.149 1.00 95.00 86 PRO A CA 1
ATOM 690 C C . PRO A 1 86 ? 19.373 -7.567 -13.464 1.00 95.00 86 PRO A C 1
ATOM 692 O O . PRO A 1 86 ? 19.680 -8.757 -13.475 1.00 95.00 86 PRO A O 1
ATOM 695 N N . LEU A 1 87 ? 19.280 -6.845 -14.581 1.00 97.19 87 LEU A N 1
ATOM 696 C CA . LEU A 1 87 ? 19.529 -7.410 -15.913 1.00 97.19 87 LEU A CA 1
ATOM 697 C C . LEU A 1 87 ? 21.022 -7.512 -16.245 1.00 97.19 87 LEU A C 1
ATOM 699 O O . LEU A 1 87 ? 21.393 -8.283 -17.125 1.00 97.19 87 LEU A O 1
ATOM 703 N N . ASP A 1 88 ? 21.861 -6.739 -15.556 1.00 94.75 88 ASP A N 1
ATOM 704 C CA . ASP A 1 88 ? 23.311 -6.769 -15.712 1.00 94.75 88 ASP A CA 1
ATOM 705 C C . ASP A 1 88 ? 24.004 -6.415 -14.388 1.00 94.75 88 ASP A C 1
ATOM 707 O O . ASP A 1 88 ? 23.466 -5.655 -13.575 1.00 94.75 88 ASP A O 1
ATOM 711 N N . LEU A 1 89 ? 25.193 -6.978 -14.172 1.00 90.69 89 LEU A N 1
ATOM 712 C CA . LEU A 1 89 ? 26.075 -6.681 -13.047 1.00 90.69 89 LEU A CA 1
ATOM 713 C C . LEU A 1 89 ? 27.470 -6.392 -13.598 1.00 90.69 89 LEU A C 1
ATOM 715 O O . LEU A 1 89 ? 28.210 -7.298 -13.979 1.00 90.69 89 LEU A O 1
ATOM 719 N N . LEU A 1 90 ? 27.844 -5.117 -13.591 1.00 90.19 90 LEU A N 1
ATOM 720 C CA . LEU A 1 90 ? 29.172 -4.679 -13.999 1.00 90.19 90 LEU A CA 1
ATOM 721 C C . LEU A 1 90 ? 30.096 -4.645 -12.780 1.00 90.19 90 LEU A C 1
ATOM 723 O O . LEU A 1 90 ? 29.773 -4.037 -11.757 1.00 90.19 90 LEU A O 1
ATOM 727 N N . SER A 1 91 ? 31.253 -5.290 -12.903 1.00 83.94 91 SER A N 1
ATOM 728 C CA . SER A 1 91 ? 32.350 -5.202 -11.939 1.00 83.94 91 SER A CA 1
ATOM 729 C C . SER A 1 91 ? 33.512 -4.430 -12.583 1.00 83.94 91 SER A C 1
ATOM 731 O O . SER A 1 91 ? 33.755 -4.663 -13.769 1.00 83.94 91 SER A O 1
ATOM 733 N N . PRO A 1 92 ? 34.169 -3.495 -11.865 1.00 73.19 92 PRO A N 1
ATOM 734 C CA . PRO A 1 92 ? 35.311 -2.732 -12.379 1.00 73.19 92 PRO A CA 1
ATOM 735 C C . PRO A 1 92 ? 36.474 -3.589 -12.890 1.00 73.19 92 PRO A C 1
ATOM 737 O O . PRO A 1 92 ? 36.726 -4.664 -12.299 1.00 73.19 92 PRO A O 1
#

Foldseek 3Di:
DDDPPVPPDDDDQPVQADEDCPVPVVCVVPDFAPFPDKDQPPVQNQWIWTAGPAAIKIFRHSPPCVVPVDHTYIYGDCVVPDDDDDPDDDDD

Sequence (92 aa):
FRSVDGGRSWTPLLAGAQFDHSAAPWTAQATPHWMGALAIDPFDSNHALFVTGYGIWASRNLQDFARQQRPLQWWFQDRGLEETVPLDLLSP

Nearest PDB structures (foldseek):
  7kn8-assembly1_A  TM=9.321E-01  e=1.885E-10  Xanthomonas campestris pv. campestris str. ATCC 33913
  6p2m-assembly1_A  TM=9.013E-01  e=1.385E-05  Caldicellulosiruptor acetigenus 6A
  1sqj-assembly1_B  TM=8.882E-01  e=1.801E-02  Geotrichum sp. M128
  8j07-assembly1_i8  TM=6.774E-01  e=3.220E+00  Homo sapiens
  2fvu-assembly1_B  TM=7.287E-01  e=5.041E+00  Saccharomyces cerevisiae

Solvent-accessible surface area (backbone atoms only — not comparable to full-atom values): 5835 Å² total; per-residue (Å²): 110,49,57,91,67,89,66,79,52,75,44,71,56,70,71,73,40,45,75,49,36,84,86,46,63,74,52,73,81,55,74,95,43,71,70,82,50,72,48,68,42,92,89,38,81,30,30,36,38,34,40,33,85,86,50,37,40,31,30,70,40,69,63,45,26,80,76,68,77,40,64,33,51,31,37,62,65,40,87,95,60,84,86,77,82,79,91,74,84,90,76,137

pLDDT: mean 93.49, std 7.28, range [66.44, 98.56]

Secondary structure (DSSP, 8-state):
-B-SSSSSS-B-SSTT-EEE-TT-GGGGG--------EEEETTEEEEEEEEETTEEEEES-TTHHHHS-PPPEEEE--TT------S-----

Radius of gyration: 15.66 Å; Cα contacts (8 Å, |Δi|>4): 130; chains: 1; bounding box: 59×24×34 Å

Mean predicted aligned error: 3.61 Å

InterPro domains:
  IPR015943 WD40/YVTN repeat-like-containing domain superfamily [G3DSA:2.130.10.10] (1-92)
  IPR052025 Xyloglucan-specific glycosyl hydrolase [PTHR43739] (1-92)

Organism: Xanthomonas perforans (NCBI:txid442694)